Protein AF-A0A3D2DLU6-F1 (afdb_monomer)

Structure (mmCIF, N/CA/C/O backbone):
data_AF-A0A3D2DLU6-F1
#
_entry.id   AF-A0A3D2DLU6-F1
#
loop_
_atom_site.group_PDB
_atom_site.id
_atom_site.type_symbol
_atom_site.label_atom_id
_atom_site.label_alt_id
_atom_site.label_comp_id
_atom_site.label_asym_id
_atom_site.label_entity_id
_atom_site.label_seq_id
_atom_site.pdbx_PDB_ins_code
_atom_site.Cartn_x
_atom_site.Cartn_y
_atom_site.Cartn_z
_atom_site.occupancy
_atom_site.B_iso_or_equiv
_atom_site.auth_seq_id
_atom_site.auth_comp_id
_atom_site.auth_asym_id
_atom_site.auth_atom_id
_atom_site.pdbx_PDB_model_num
ATOM 1 N N . MET A 1 1 ? -25.709 12.560 -4.237 1.00 63.50 1 MET A N 1
ATOM 2 C CA . MET A 1 1 ? -24.237 12.443 -4.258 1.00 63.50 1 MET A CA 1
ATOM 3 C C . MET A 1 1 ? -23.919 10.961 -4.176 1.00 63.50 1 MET A C 1
ATOM 5 O O . MET A 1 1 ? -24.344 10.343 -3.211 1.00 63.50 1 MET A O 1
ATOM 9 N N . ILE A 1 2 ? -23.320 10.369 -5.211 1.00 70.75 2 ILE A N 1
ATOM 10 C CA . ILE A 1 2 ? -22.936 8.949 -5.189 1.00 70.75 2 ILE A CA 1
ATOM 11 C C . ILE A 1 2 ? -21.466 8.905 -4.777 1.00 70.75 2 ILE A C 1
ATOM 13 O O . ILE A 1 2 ? -20.633 9.536 -5.421 1.00 70.75 2 ILE A O 1
ATOM 17 N N . MET A 1 3 ? -21.181 8.221 -3.672 1.00 78.88 3 MET A N 1
ATOM 18 C CA . MET A 1 3 ? -19.834 8.025 -3.147 1.00 78.88 3 MET A CA 1
ATOM 19 C C . MET A 1 3 ? -19.394 6.612 -3.516 1.00 78.88 3 MET A C 1
ATOM 21 O O . MET A 1 3 ? -19.989 5.637 -3.057 1.00 78.88 3 MET A O 1
ATOM 25 N N . ASN A 1 4 ? -18.373 6.494 -4.360 1.00 84.56 4 ASN A N 1
ATOM 26 C CA . ASN A 1 4 ? -17.819 5.194 -4.711 1.00 84.56 4 ASN A CA 1
ATOM 27 C C . ASN A 1 4 ? -16.785 4.809 -3.658 1.00 84.56 4 ASN A C 1
ATOM 29 O O . ASN A 1 4 ? -15.763 5.476 -3.510 1.00 84.56 4 ASN A O 1
ATOM 33 N N . ILE A 1 5 ? -17.065 3.730 -2.934 1.00 88.44 5 ILE A N 1
ATOM 34 C CA . ILE A 1 5 ? -16.157 3.160 -1.943 1.00 88.44 5 ILE A CA 1
ATOM 35 C C . ILE A 1 5 ? -15.579 1.845 -2.453 1.00 88.44 5 ILE A C 1
ATOM 37 O O . ILE A 1 5 ? -16.218 1.091 -3.188 1.00 88.44 5 ILE A O 1
ATOM 41 N N . VAL A 1 6 ? -14.354 1.557 -2.033 1.00 88.44 6 VAL A N 1
ATOM 42 C CA . VAL A 1 6 ? -13.718 0.264 -2.279 1.00 88.44 6 VAL A CA 1
ATOM 43 C C . VAL A 1 6 ? -14.419 -0.780 -1.407 1.00 88.44 6 VAL A C 1
ATOM 45 O O . VAL A 1 6 ? -14.461 -0.614 -0.198 1.00 88.44 6 VAL A O 1
ATOM 48 N N . LEU A 1 7 ? -14.983 -1.842 -1.987 1.00 88.12 7 LEU A N 1
ATOM 49 C CA . LEU A 1 7 ? -15.686 -2.889 -1.218 1.00 88.12 7 LEU A CA 1
ATOM 50 C C . LEU A 1 7 ? -14.771 -4.041 -0.789 1.00 88.12 7 LEU A C 1
ATOM 52 O O . LEU A 1 7 ? -15.056 -4.750 0.171 1.00 88.12 7 LEU A O 1
ATOM 56 N N . LYS A 1 8 ? -13.680 -4.254 -1.524 1.00 87.00 8 LYS A N 1
ATOM 57 C CA . LYS A 1 8 ? -12.676 -5.278 -1.241 1.00 87.00 8 LYS A CA 1
ATOM 58 C C . LYS A 1 8 ? -11.300 -4.667 -1.393 1.00 87.00 8 LYS A C 1
ATOM 60 O O . LYS A 1 8 ? -11.065 -3.934 -2.349 1.00 87.00 8 LYS A O 1
ATOM 65 N N . ASN A 1 9 ? -10.407 -4.995 -0.465 1.00 89.88 9 ASN A N 1
ATOM 66 C CA . ASN A 1 9 ? -9.005 -4.643 -0.617 1.00 89.88 9 ASN A CA 1
ATOM 67 C C . ASN A 1 9 ? -8.456 -5.235 -1.922 1.00 89.88 9 ASN A C 1
ATOM 69 O O . ASN A 1 9 ? -8.893 -6.293 -2.383 1.00 89.88 9 ASN A O 1
ATOM 73 N N . GLY A 1 10 ? -7.532 -4.504 -2.526 1.00 91.19 10 GLY A N 1
ATOM 74 C CA . GLY A 1 10 ? -6.922 -4.862 -3.792 1.00 91.19 10 GLY A CA 1
ATOM 75 C C . GLY A 1 10 ? -5.434 -4.586 -3.750 1.00 91.19 10 GLY A C 1
ATOM 76 O O . GLY A 1 10 ? -4.977 -3.648 -3.100 1.00 91.19 10 GLY A O 1
ATOM 77 N N . THR A 1 11 ? -4.674 -5.401 -4.463 1.00 93.19 11 THR A N 1
ATOM 78 C CA . THR A 1 11 ? -3.240 -5.197 -4.641 1.00 93.19 11 THR A CA 1
ATOM 79 C C . THR A 1 11 ? -2.910 -5.316 -6.114 1.00 93.19 11 THR A C 1
ATOM 81 O O . THR A 1 11 ? -3.408 -6.218 -6.787 1.00 93.19 11 THR A O 1
ATOM 84 N N . GLY A 1 12 ? -2.074 -4.414 -6.605 1.00 92.75 12 GLY A N 1
ATOM 85 C CA . GLY A 1 12 ? -1.568 -4.425 -7.967 1.00 92.75 12 GLY A CA 1
ATOM 86 C C . GLY A 1 12 ? -0.062 -4.258 -7.944 1.00 92.75 12 GLY A C 1
ATOM 87 O O . GLY A 1 12 ? 0.474 -3.495 -7.145 1.00 92.75 12 GLY A O 1
ATOM 88 N N . GLU A 1 13 ? 0.626 -4.962 -8.823 1.00 93.25 13 GLU A N 1
ATOM 89 C CA . GLU A 1 13 ? 2.052 -4.776 -9.027 1.00 93.25 13 GLU A CA 1
ATOM 90 C C . GLU A 1 13 ? 2.339 -4.708 -10.518 1.00 93.25 13 GLU A C 1
ATOM 92 O O . GLU A 1 13 ? 1.758 -5.456 -11.306 1.00 93.25 13 GLU A O 1
ATOM 97 N N . ILE A 1 14 ? 3.211 -3.784 -10.897 1.00 94.12 14 ILE A N 1
ATOM 98 C CA . ILE A 1 14 ? 3.704 -3.660 -12.262 1.00 94.12 14 ILE A CA 1
ATOM 99 C C . ILE A 1 14 ? 5.218 -3.487 -12.218 1.00 94.12 14 ILE A C 1
ATOM 101 O O . ILE A 1 14 ? 5.762 -2.853 -11.312 1.00 94.12 14 ILE A O 1
ATOM 105 N N . GLU A 1 15 ? 5.900 -4.054 -13.204 1.00 92.31 15 GLU A N 1
ATOM 106 C CA . GLU A 1 15 ? 7.331 -3.869 -13.393 1.00 92.31 15 GLU A CA 1
ATOM 107 C C . GLU A 1 15 ? 7.559 -3.147 -14.717 1.00 92.31 15 GLU A C 1
ATOM 109 O O . GLU A 1 15 ? 7.165 -3.627 -15.778 1.00 92.31 15 GLU A O 1
ATOM 114 N N . GLU A 1 16 ? 8.190 -1.979 -14.652 1.00 91.44 16 GLU A N 1
ATOM 115 C CA . GLU A 1 16 ? 8.518 -1.174 -15.819 1.00 91.44 16 GLU A CA 1
ATOM 116 C C . GLU A 1 16 ? 10.004 -0.824 -15.782 1.00 91.44 16 GLU A C 1
ATOM 118 O O . GLU A 1 16 ? 10.482 -0.143 -14.878 1.00 91.44 16 GLU A O 1
ATOM 123 N N . LYS A 1 17 ? 10.761 -1.302 -16.778 1.00 87.44 17 LYS A N 1
ATOM 124 C CA . LYS A 1 17 ? 12.186 -0.968 -16.973 1.00 87.44 17 LYS A CA 1
ATOM 125 C C . LYS A 1 17 ? 13.054 -1.120 -15.707 1.00 87.44 17 LYS A C 1
ATOM 127 O O . LYS A 1 17 ? 13.922 -0.289 -15.458 1.00 87.44 17 LYS A O 1
ATOM 132 N N . LYS A 1 18 ? 12.873 -2.220 -14.962 1.00 87.25 18 LYS A N 1
ATOM 133 C CA . LYS A 1 18 ? 13.544 -2.547 -13.678 1.00 87.25 18 LYS A CA 1
ATOM 134 C C . LYS A 1 18 ? 13.060 -1.754 -12.458 1.00 87.25 18 LYS A C 1
ATOM 136 O O . LYS A 1 18 ? 13.593 -1.948 -11.369 1.00 87.25 18 LYS A O 1
ATOM 141 N N . SER A 1 19 ? 12.054 -0.902 -12.614 1.00 88.75 19 SER A N 1
ATOM 142 C CA . SER A 1 19 ? 11.335 -0.295 -11.497 1.00 88.75 19 SER A CA 1
ATOM 143 C C . SER A 1 19 ? 10.082 -1.110 -11.206 1.00 88.75 19 SER A C 1
ATOM 145 O O . SER A 1 19 ? 9.273 -1.360 -12.098 1.00 88.75 19 SER A O 1
ATOM 147 N N . ARG A 1 20 ? 9.916 -1.522 -9.949 1.00 90.69 20 ARG A N 1
ATOM 148 C CA . ARG A 1 20 ? 8.721 -2.228 -9.486 1.00 90.69 20 ARG A CA 1
ATOM 149 C C . ARG A 1 20 ? 7.806 -1.240 -8.779 1.00 90.69 20 ARG A C 1
ATOM 151 O O . ARG A 1 20 ? 8.188 -0.668 -7.762 1.00 90.69 20 ARG A O 1
ATOM 158 N N . PHE A 1 21 ? 6.599 -1.068 -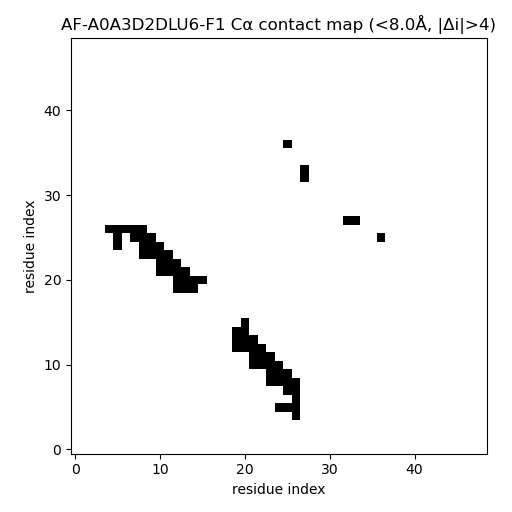9.298 1.00 91.56 21 PHE A N 1
ATOM 159 C CA . PHE A 1 21 ? 5.559 -0.256 -8.680 1.00 91.56 21 PHE A CA 1
ATOM 160 C C . PHE A 1 21 ? 4.532 -1.174 -8.035 1.00 91.56 21 PHE A C 1
ATOM 162 O O . PHE A 1 21 ? 4.052 -2.124 -8.653 1.00 91.56 21 PHE A O 1
ATOM 169 N N . ILE A 1 22 ? 4.205 -0.896 -6.777 1.00 90.94 22 ILE A N 1
ATOM 170 C CA . ILE A 1 22 ? 3.323 -1.734 -5.971 1.00 90.94 22 ILE A CA 1
ATOM 171 C C . ILE A 1 22 ? 2.215 -0.844 -5.421 1.00 90.94 22 ILE A C 1
ATOM 173 O O . ILE A 1 22 ? 2.467 0.066 -4.634 1.00 90.94 22 ILE A O 1
ATOM 177 N N . ALA A 1 23 ? 0.987 -1.112 -5.843 1.00 93.31 23 ALA A N 1
ATOM 178 C CA . ALA A 1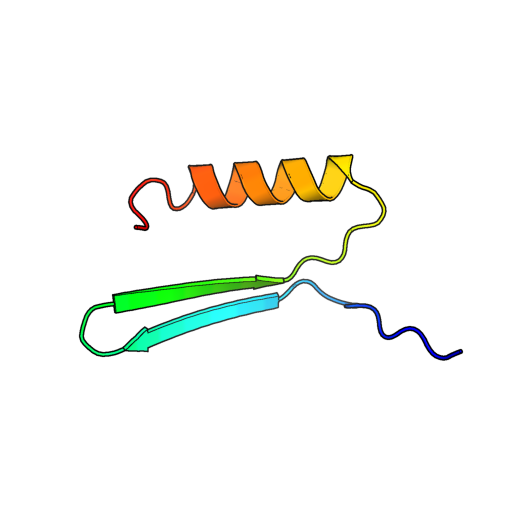 23 ? -0.213 -0.436 -5.389 1.00 93.31 23 ALA A CA 1
ATOM 179 C C . ALA A 1 23 ? -0.963 -1.324 -4.394 1.00 93.31 23 ALA A C 1
ATOM 181 O O . ALA A 1 23 ? -1.271 -2.482 -4.680 1.00 93.31 23 ALA A O 1
ATOM 182 N N . HIS A 1 24 ? -1.299 -0.762 -3.237 1.00 92.94 24 HIS A N 1
ATOM 183 C CA . HIS A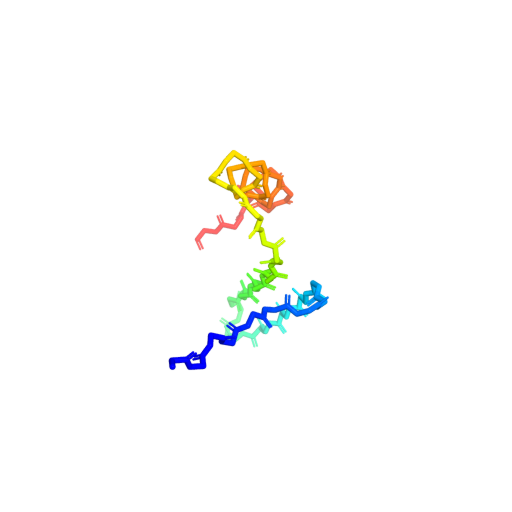 1 24 ? -2.206 -1.378 -2.272 1.00 92.94 24 HIS A CA 1
ATOM 184 C C . HIS A 1 24 ? -3.412 -0.468 -2.090 1.00 92.94 24 HIS A C 1
ATOM 186 O O . HIS A 1 24 ? -3.262 0.726 -1.840 1.00 92.94 24 HIS A O 1
ATOM 192 N N . VAL A 1 25 ? -4.604 -1.034 -2.232 1.00 93.56 25 VAL A N 1
ATOM 193 C CA . VAL A 1 25 ? -5.878 -0.338 -2.089 1.00 93.56 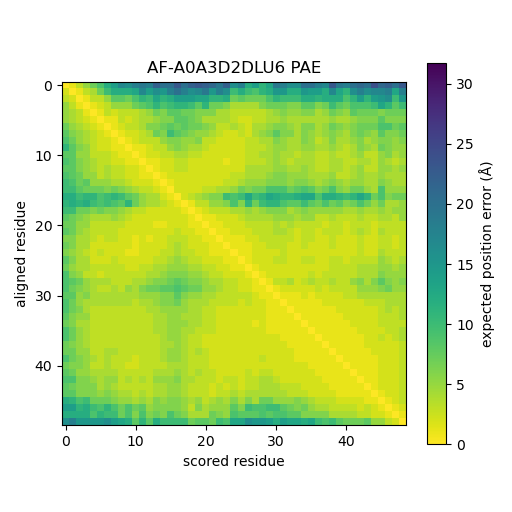25 VAL A CA 1
ATOM 194 C C . VAL A 1 25 ? -6.612 -0.957 -0.911 1.00 93.56 25 VAL A C 1
ATOM 196 O O . VAL A 1 25 ? -6.966 -2.137 -0.936 1.00 93.56 25 VAL A O 1
ATOM 199 N N . TYR A 1 26 ? -6.867 -0.147 0.109 1.00 90.81 26 TYR A N 1
ATOM 200 C CA . TYR A 1 26 ? -7.611 -0.543 1.297 1.00 90.81 26 TYR A CA 1
ATOM 201 C C . TYR A 1 26 ? -8.879 0.299 1.407 1.00 90.81 26 TYR A C 1
ATOM 203 O O . TYR A 1 26 ? -8.868 1.497 1.127 1.00 90.81 26 TYR A O 1
ATOM 211 N N . ASN A 1 27 ? -9.979 -0.342 1.798 1.00 91.94 27 ASN A N 1
ATOM 212 C CA . ASN A 1 27 ? -11.117 0.384 2.342 1.00 91.94 27 ASN A CA 1
ATOM 213 C C . ASN A 1 27 ? -10.763 0.747 3.782 1.00 91.94 27 ASN A C 1
ATOM 215 O O . ASN A 1 27 ? -10.354 -0.138 4.528 1.00 91.94 27 ASN A O 1
ATOM 219 N N . VAL A 1 28 ? -10.886 2.022 4.129 1.00 91.12 28 VAL A N 1
ATOM 220 C CA . VAL A 1 28 ? -10.613 2.517 5.477 1.00 91.12 28 VAL A CA 1
ATOM 221 C C . VAL A 1 28 ? -11.805 3.313 5.966 1.00 91.12 28 VAL A C 1
ATOM 223 O O . VAL A 1 28 ? -12.420 4.051 5.189 1.00 91.12 28 VAL A O 1
ATOM 226 N N . SER A 1 29 ? -12.126 3.152 7.246 1.00 88.88 29 SER A N 1
ATOM 227 C CA . SER A 1 29 ? -13.250 3.863 7.875 1.00 88.88 29 SER A CA 1
ATOM 228 C C . SER A 1 29 ? -12.810 5.022 8.775 1.00 88.88 29 SER A C 1
ATOM 230 O O . SER A 1 29 ? -13.641 5.857 9.125 1.00 88.88 29 SER A O 1
ATOM 232 N N . SER A 1 30 ? -11.518 5.097 9.119 1.00 92.88 30 SER A N 1
ATOM 233 C CA . SER A 1 30 ? -10.922 6.174 9.920 1.00 92.88 30 SER A CA 1
ATOM 234 C C . SER A 1 30 ? -9.511 6.510 9.440 1.00 92.88 30 SER A C 1
ATOM 236 O O . SER A 1 30 ? -8.848 5.703 8.785 1.00 92.88 30 SER A O 1
ATOM 238 N N . ASP A 1 31 ? -9.043 7.696 9.810 1.00 92.44 31 ASP A N 1
ATOM 239 C CA . ASP A 1 31 ? -7.663 8.155 9.639 1.00 92.44 31 ASP A CA 1
ATOM 240 C C . ASP A 1 31 ? -6.642 7.218 10.308 1.00 92.44 31 ASP A C 1
ATOM 242 O O . ASP A 1 31 ? -5.648 6.850 9.685 1.00 92.44 31 ASP A O 1
ATOM 246 N N . GLU A 1 32 ? -6.934 6.748 11.521 1.00 94.69 32 GLU A N 1
ATOM 247 C CA . GLU A 1 32 ? -6.045 5.868 12.285 1.00 94.69 32 GLU A CA 1
ATOM 248 C C . GLU A 1 32 ? -5.805 4.531 11.556 1.00 94.69 32 GLU A C 1
ATOM 250 O O . GLU A 1 32 ? -4.679 4.042 11.448 1.00 94.69 32 GLU A O 1
ATOM 255 N N . GLU A 1 33 ? -6.860 3.982 10.946 1.00 91.00 33 GLU A N 1
ATOM 256 C CA . GLU A 1 33 ? -6.805 2.761 10.138 1.00 91.00 33 GLU A CA 1
ATOM 257 C C . GLU A 1 33 ? -5.945 2.977 8.878 1.00 91.00 33 GLU A C 1
ATOM 259 O O . GLU A 1 33 ? -5.131 2.125 8.505 1.00 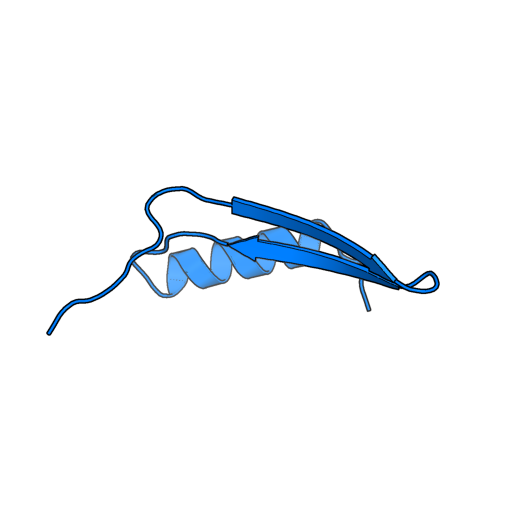91.00 33 GLU A O 1
ATOM 264 N N . ALA A 1 34 ? -6.047 4.160 8.260 1.00 91.81 34 ALA A N 1
ATOM 265 C CA . ALA A 1 34 ? -5.202 4.538 7.132 1.00 91.81 34 ALA A CA 1
ATOM 266 C C . ALA A 1 34 ? -3.717 4.601 7.527 1.00 91.81 34 ALA A C 1
ATOM 268 O O . ALA A 1 34 ? -2.869 4.064 6.805 1.00 91.81 34 ALA A O 1
ATOM 269 N N . GLU A 1 35 ? -3.387 5.186 8.681 1.00 95.06 35 GLU A N 1
ATOM 270 C CA . GLU A 1 35 ? -2.007 5.236 9.176 1.00 95.06 35 GLU A CA 1
ATOM 271 C C . GLU A 1 35 ? -1.438 3.845 9.466 1.00 95.06 35 GLU A C 1
ATOM 273 O O . GLU A 1 35 ? -0.286 3.558 9.115 1.00 95.06 35 GLU A O 1
ATOM 278 N N . GLN A 1 36 ? -2.240 2.953 10.052 1.00 94.94 36 GLN A N 1
ATOM 279 C CA . GLN A 1 36 ? -1.829 1.572 10.295 1.00 94.94 36 GLN A CA 1
ATOM 280 C C . GLN A 1 36 ? -1.465 0.854 8.990 1.00 94.94 36 GLN A C 1
ATOM 282 O O . GLN A 1 36 ? -0.396 0.234 8.911 1.00 94.94 36 GLN A O 1
ATOM 287 N N . TYR A 1 37 ? -2.292 0.975 7.946 1.00 93.38 37 TYR A N 1
ATOM 288 C CA . TYR A 1 37 ? -1.996 0.371 6.645 1.00 93.38 37 TYR A CA 1
A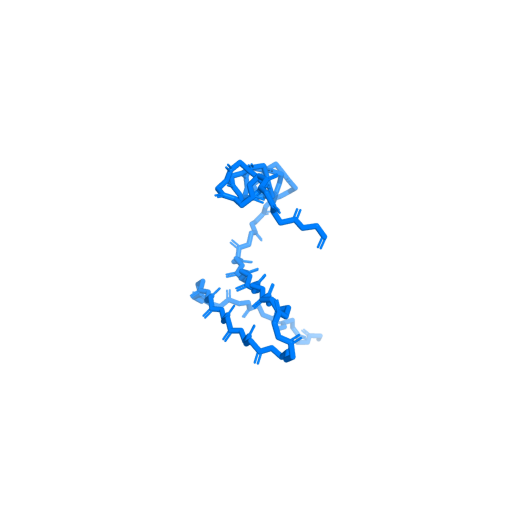TOM 289 C C . TYR A 1 37 ? -0.767 0.991 5.979 1.00 93.38 37 TYR A C 1
ATOM 291 O O . TYR A 1 37 ? 0.089 0.255 5.482 1.00 93.38 37 TYR A O 1
ATOM 299 N N . ILE A 1 38 ? -0.622 2.318 6.012 1.00 91.75 38 ILE A N 1
ATOM 300 C CA . ILE A 1 38 ? 0.552 3.003 5.454 1.00 91.75 38 ILE A CA 1
ATOM 301 C C . ILE A 1 38 ? 1.833 2.512 6.140 1.00 91.75 38 ILE A C 1
ATOM 303 O O . ILE A 1 38 ? 2.802 2.163 5.460 1.00 91.75 38 ILE A O 1
ATOM 307 N N . ASN A 1 39 ? 1.844 2.435 7.472 1.00 94.25 39 ASN A N 1
ATOM 308 C CA . ASN A 1 39 ? 3.001 1.963 8.233 1.00 94.25 39 ASN A CA 1
ATOM 309 C C . ASN A 1 39 ? 3.300 0.480 7.977 1.00 94.25 39 ASN A C 1
ATOM 311 O O . ASN A 1 39 ? 4.467 0.106 7.831 1.00 94.25 39 ASN A O 1
ATOM 315 N N . ALA A 1 40 ? 2.272 -0.362 7.853 1.00 93.00 40 ALA A N 1
ATOM 316 C CA . ALA A 1 40 ? 2.436 -1.769 7.503 1.00 93.00 40 ALA A CA 1
ATOM 317 C C . ALA A 1 40 ? 3.054 -1.949 6.104 1.00 93.00 40 ALA A C 1
ATOM 319 O O . ALA A 1 40 ? 3.994 -2.734 5.947 1.00 93.00 40 ALA A O 1
ATOM 320 N N . VAL A 1 41 ? 2.582 -1.196 5.101 1.00 91.75 41 VAL A N 1
ATOM 321 C CA . VAL A 1 41 ? 3.114 -1.236 3.727 1.00 91.75 41 VAL A CA 1
ATOM 322 C C . VAL A 1 41 ? 4.548 -0.707 3.685 1.00 91.75 41 VAL A C 1
ATOM 324 O O . VAL A 1 41 ? 5.415 -1.378 3.128 1.00 91.75 41 VAL A O 1
ATOM 327 N N . LYS A 1 42 ? 4.840 0.425 4.341 1.00 90.38 42 LYS A N 1
ATOM 328 C CA . LYS A 1 42 ? 6.209 0.964 4.450 1.00 90.38 42 LYS A CA 1
ATOM 329 C C . LYS A 1 42 ? 7.169 -0.024 5.108 1.00 90.38 42 LYS A C 1
ATOM 331 O O . LYS A 1 42 ? 8.284 -0.199 4.634 1.00 90.38 42 LYS A O 1
ATOM 336 N N . LYS A 1 43 ? 6.736 -0.711 6.170 1.00 93.06 43 LYS A N 1
ATOM 337 C CA . LYS A 1 43 ? 7.546 -1.738 6.840 1.00 93.06 43 LYS A CA 1
ATOM 338 C C . LYS A 1 43 ? 7.776 -2.960 5.947 1.00 93.06 43 LYS A C 1
ATOM 340 O O . LYS A 1 43 ? 8.864 -3.530 5.956 1.00 93.06 43 LYS A O 1
ATOM 345 N N . LYS A 1 44 ? 6.758 -3.367 5.181 1.00 91.50 44 LYS A N 1
ATOM 346 C CA . LYS A 1 44 ? 6.832 -4.509 4.258 1.00 91.50 44 LYS A CA 1
ATOM 347 C C . LYS A 1 44 ? 7.768 -4.238 3.079 1.00 91.50 44 LYS A C 1
ATOM 349 O O . LYS A 1 44 ? 8.520 -5.128 2.696 1.00 91.50 44 LYS A O 1
ATOM 354 N N . TYR A 1 45 ? 7.738 -3.024 2.537 1.00 90.31 45 TYR A N 1
ATOM 355 C CA . TYR A 1 45 ? 8.557 -2.593 1.402 1.00 90.31 45 TYR A CA 1
ATOM 356 C C . TYR A 1 45 ? 9.562 -1.522 1.827 1.00 90.31 45 TYR A C 1
ATOM 358 O O . TYR A 1 45 ? 9.648 -0.462 1.219 1.00 90.31 45 TYR A O 1
ATOM 366 N N . TRP A 1 46 ? 10.318 -1.804 2.887 1.00 90.06 46 TRP A N 1
ATOM 367 C CA . TRP A 1 46 ? 11.273 -0.856 3.465 1.00 90.06 46 TRP A CA 1
ATOM 368 C C . TRP A 1 46 ? 12.381 -0.421 2.487 1.00 90.06 46 TRP A C 1
ATOM 370 O O . TRP A 1 46 ? 12.943 0.655 2.653 1.00 90.06 46 TRP A O 1
ATOM 380 N N . ASP A 1 47 ? 12.677 -1.249 1.479 1.00 89.00 47 ASP A N 1
ATOM 381 C CA . ASP A 1 47 ? 13.683 -0.997 0.438 1.00 89.00 47 ASP A CA 1
ATOM 382 C C . ASP A 1 47 ? 13.089 -0.356 -0.835 1.00 89.00 47 ASP A C 1
ATOM 384 O O . ASP A 1 47 ? 13.817 -0.048 -1.775 1.00 89.00 47 ASP A O 1
ATOM 388 N N . ALA A 1 48 ? 11.766 -0.141 -0.895 1.00 84.19 48 ALA A N 1
ATOM 389 C CA . ALA A 1 48 ? 11.153 0.589 -2.005 1.00 84.19 48 ALA A CA 1
ATOM 390 C C . ALA A 1 48 ? 11.554 2.072 -1.950 1.00 84.19 48 ALA A C 1
ATOM 392 O O . ALA A 1 48 ? 11.550 2.683 -0.878 1.00 84.19 48 ALA A O 1
ATOM 393 N N . ARG A 1 49 ? 11.912 2.642 -3.105 1.00 76.38 4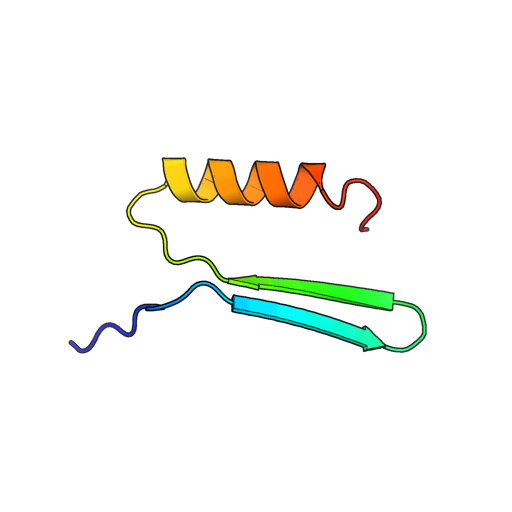9 ARG A N 1
ATOM 394 C CA . ARG A 1 49 ? 12.471 3.996 -3.245 1.00 76.38 49 ARG A CA 1
ATOM 395 C C . ARG A 1 49 ? 11.668 4.840 -4.216 1.00 76.38 49 ARG A C 1
ATOM 397 O O . ARG A 1 49 ? 11.112 4.254 -5.171 1.00 76.38 49 ARG A O 1
#

Sequence (49 aa):
MIMNIVLKNGTGEIEEKKSRFIAHVYNVSSDEEAEQYINAVKKKYWDAR

Solvent-accessible surface area (backbone atoms only — not comparable to full-atom values): 3309 Å² total; per-residue (Å²): 137,88,80,91,72,64,90,63,70,47,76,48,74,48,76,56,98,92,44,76,49,76,48,77,46,74,61,66,94,46,71,71,56,47,51,51,52,52,53,51,51,46,66,73,45,66,84,67,128

Nearest PDB structures (foldseek):
  8hcq-assembly1_R  TM=3.612E-01  e=2.966E+00  Homo sapiens
  7zvw-assembly1_C  TM=3.314E-01  e=4.110E+00  Komagataella phaffii GS115
  9iuz-assembly1_C  TM=3.120E-01  e=7.393E+00  Arabidopsis thaliana
  8gzu-assembly1_0G  TM=3.292E-01  e=8.424E+00  Tetrahymena thermophila SB210

Secondary structure (DSSP, 8-state):
------SS-EEEEEEETTEEEEEEE---SSHHHHHHHHHHHHHHTTT--

Foldseek 3Di:
DDDDFDPDWDWDWDADPNQIDID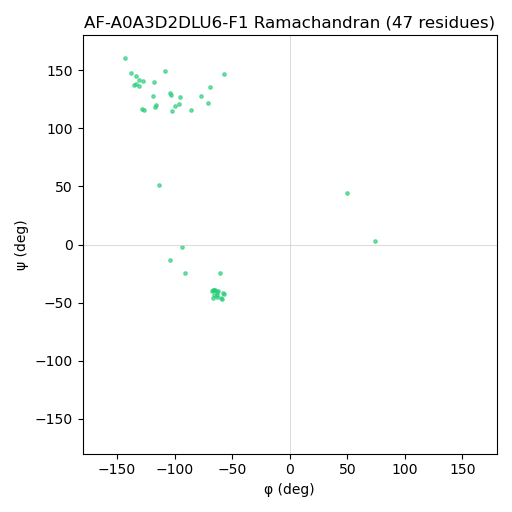TDDGDDDPVRVVVVVVVVCVVPVVHD

Radius of gyration: 13.25 Å; Cα contacts (8 Å, |Δi|>4): 34; chains: 1; bounding box: 38×18×29 Å

Mean predicted aligned error: 4.56 Å

pLD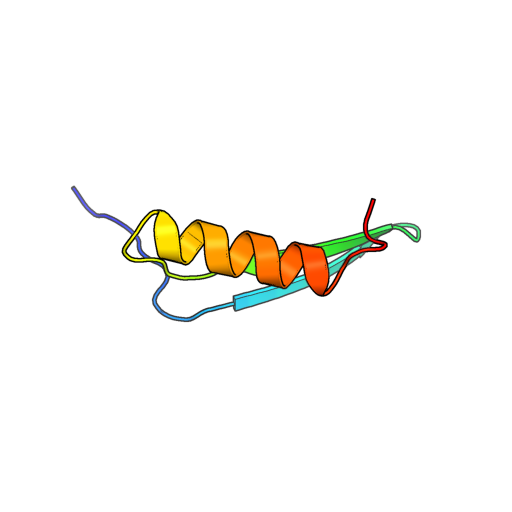DT: mean 89.57, std 5.91, range [63.5, 95.06]